Protein AF-A0A7X7BN15-F1 (afdb_monomer_lite)

Structure (mmCIF, N/CA/C/O backbone):
data_AF-A0A7X7BN15-F1
#
_entry.id   AF-A0A7X7BN15-F1
#
loop_
_atom_site.group_PDB
_atom_site.id
_atom_site.type_symbol
_atom_site.label_atom_id
_atom_site.label_alt_id
_atom_site.label_comp_id
_atom_site.label_asym_id
_atom_site.label_entity_id
_atom_site.label_seq_id
_atom_site.pdbx_PDB_ins_code
_atom_site.Cartn_x
_atom_site.Cartn_y
_atom_site.Cartn_z
_atom_site.occupancy
_atom_site.B_iso_or_equiv
_atom_site.auth_seq_id
_atom_site.auth_comp_id
_atom_site.auth_asym_id
_atom_site.auth_atom_id
_atom_site.pdbx_PDB_model_num
ATOM 1 N N . VAL A 1 1 ? 0.121 -0.395 -8.468 1.00 77.00 1 VAL A N 1
ATOM 2 C CA . VAL A 1 1 ? 1.386 -0.001 -7.807 1.00 77.00 1 VAL A CA 1
ATOM 3 C C . VAL A 1 1 ? 2.524 -0.749 -8.458 1.00 77.00 1 VAL A C 1
ATOM 5 O O . VAL A 1 1 ? 2.478 -1.973 -8.524 1.00 77.00 1 VAL A O 1
ATOM 8 N N . LEU A 1 2 ? 3.497 -0.001 -8.968 1.00 77.69 2 LEU A N 1
ATOM 9 C CA . LEU A 1 2 ? 4.679 -0.522 -9.644 1.00 77.69 2 LEU A CA 1
ATOM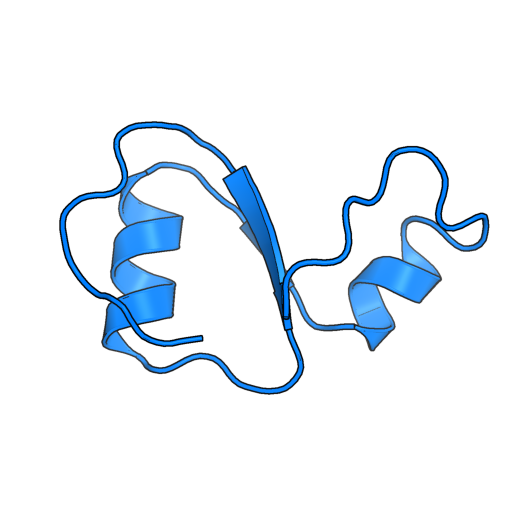 10 C C . LEU A 1 2 ? 5.905 -0.226 -8.780 1.00 77.69 2 LEU A C 1
ATOM 12 O O . LEU A 1 2 ? 6.001 0.843 -8.179 1.00 77.69 2 LEU A O 1
ATOM 16 N N . ALA A 1 3 ? 6.833 -1.174 -8.717 1.00 73.38 3 ALA A N 1
ATOM 17 C CA . ALA A 1 3 ? 8.086 -1.013 -7.996 1.00 73.38 3 ALA A CA 1
ATOM 18 C C . ALA A 1 3 ? 9.111 -0.280 -8.869 1.00 73.38 3 ALA A C 1
ATOM 20 O O . ALA A 1 3 ? 9.841 -0.909 -9.632 1.00 73.38 3 ALA A O 1
ATOM 21 N N . ALA A 1 4 ? 9.212 1.040 -8.723 1.00 69.88 4 ALA A N 1
ATOM 22 C CA . ALA A 1 4 ? 10.280 1.834 -9.325 1.00 69.88 4 ALA A CA 1
ATOM 23 C C . ALA A 1 4 ? 11.202 2.375 -8.220 1.00 69.88 4 ALA A C 1
ATOM 25 O O . ALA A 1 4 ? 10.760 3.129 -7.359 1.00 69.88 4 ALA A O 1
ATOM 26 N N . GLY A 1 5 ? 12.475 1.968 -8.225 1.00 73.38 5 GLY A N 1
ATOM 27 C CA . GLY A 1 5 ? 13.464 2.397 -7.224 1.00 73.38 5 GLY A CA 1
ATOM 28 C C . GLY A 1 5 ? 13.492 1.559 -5.939 1.00 73.38 5 GLY A C 1
ATOM 29 O O . GLY A 1 5 ? 13.000 0.429 -5.916 1.00 73.38 5 GLY A O 1
ATOM 30 N N . VAL A 1 6 ? 14.124 2.091 -4.892 1.00 74.38 6 VAL A N 1
ATOM 31 C CA . VAL A 1 6 ? 14.309 1.437 -3.584 1.00 74.38 6 VAL A CA 1
ATOM 32 C C . VAL A 1 6 ? 13.421 2.132 -2.558 1.00 74.38 6 VAL A C 1
ATOM 34 O O . VAL A 1 6 ? 13.403 3.361 -2.492 1.00 74.38 6 VAL A O 1
ATOM 37 N N . ILE A 1 7 ? 12.686 1.355 -1.762 1.00 74.56 7 ILE A N 1
ATOM 38 C CA . ILE A 1 7 ? 11.872 1.877 -0.665 1.00 74.56 7 ILE A CA 1
ATOM 39 C C . ILE A 1 7 ? 12.643 1.624 0.642 1.00 74.56 7 ILE A C 1
ATOM 41 O O . ILE A 1 7 ? 12.965 0.490 0.972 1.00 74.56 7 ILE A O 1
ATOM 45 N N . GLY A 1 8 ? 13.047 2.694 1.331 1.00 71.44 8 GLY A N 1
ATOM 46 C CA . GLY A 1 8 ? 13.877 2.613 2.547 1.00 71.44 8 GLY A CA 1
ATOM 47 C C . GLY A 1 8 ? 13.091 2.734 3.855 1.00 71.44 8 GLY A C 1
ATOM 48 O O . GLY A 1 8 ? 13.666 2.621 4.934 1.00 71.44 8 GLY A O 1
ATOM 49 N N . THR A 1 9 ? 11.784 2.982 3.763 1.00 75.75 9 THR A N 1
ATOM 50 C CA . THR A 1 9 ? 10.918 3.275 4.909 1.00 75.75 9 THR A CA 1
ATOM 51 C C . THR A 1 9 ? 9.757 2.296 4.934 1.00 75.75 9 THR A C 1
ATOM 53 O O . THR A 1 9 ? 9.149 2.030 3.896 1.00 75.75 9 THR A O 1
ATOM 56 N N . SER A 1 10 ? 9.405 1.813 6.124 1.00 80.44 10 SER A N 1
ATOM 57 C CA . SER A 1 10 ? 8.206 1.009 6.328 1.00 80.44 10 SER A CA 1
ATOM 58 C C . SER A 1 10 ? 6.959 1.857 6.092 1.00 80.44 10 SER A C 1
ATOM 60 O O . SER A 1 10 ? 6.649 2.791 6.833 1.00 80.44 10 SER A O 1
ATOM 62 N N . VAL A 1 11 ? 6.235 1.538 5.023 1.00 83.00 11 VAL A N 1
ATOM 63 C CA . VAL A 1 11 ? 4.977 2.197 4.668 1.00 83.00 11 VAL A CA 1
ATOM 64 C C . VAL A 1 11 ? 3.881 1.164 4.469 1.00 83.00 11 VAL A C 1
ATOM 66 O O . VAL A 1 11 ? 4.097 0.105 3.885 1.00 83.00 11 VAL A O 1
ATOM 69 N N . SER A 1 12 ? 2.691 1.482 4.967 1.00 84.56 12 SER A N 1
ATOM 70 C CA . SER A 1 12 ? 1.491 0.695 4.707 1.00 84.56 12 SER A CA 1
ATOM 71 C C . SER A 1 12 ? 0.819 1.252 3.457 1.00 84.56 12 SER A C 1
ATOM 73 O O . SER A 1 12 ? 0.451 2.429 3.428 1.00 84.56 12 SER A O 1
ATOM 75 N N . VAL A 1 13 ? 0.707 0.439 2.410 1.00 85.75 13 VAL A N 1
ATOM 76 C CA . VAL A 1 13 ? 0.173 0.851 1.111 1.00 85.75 13 VAL A CA 1
ATOM 77 C C . VAL A 1 13 ? -1.083 0.048 0.820 1.00 85.75 13 VAL A C 1
ATOM 79 O O . VAL A 1 13 ? -1.058 -1.182 0.826 1.00 85.75 13 VAL A O 1
ATOM 82 N N . ALA A 1 14 ? -2.166 0.758 0.516 1.00 86.19 14 ALA A N 1
ATOM 83 C CA . ALA A 1 14 ? -3.412 0.17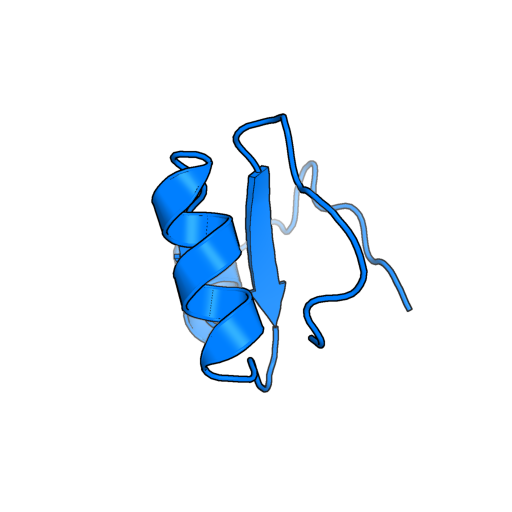3 0.051 1.00 86.19 14 ALA A CA 1
ATOM 84 C C . ALA A 1 14 ? -3.621 0.488 -1.433 1.00 86.19 14 ALA A C 1
ATOM 86 O O . ALA A 1 14 ? -3.561 1.655 -1.823 1.00 86.19 14 ALA A O 1
ATOM 87 N N . ALA A 1 15 ? -3.866 -0.520 -2.270 1.00 86.25 15 ALA A N 1
ATOM 88 C CA . ALA A 1 15 ? -4.155 -0.305 -3.689 1.00 86.25 15 ALA A CA 1
ATOM 89 C C . ALA A 1 15 ? -5.025 -1.415 -4.289 1.00 86.25 15 ALA A C 1
ATOM 91 O O . ALA A 1 15 ? -5.129 -2.502 -3.731 1.00 86.25 15 ALA A O 1
ATOM 92 N N . LEU A 1 16 ? -5.620 -1.131 -5.456 1.00 84.12 16 LEU A N 1
ATOM 93 C CA . LEU A 1 16 ? -6.410 -2.102 -6.225 1.00 84.12 16 LEU A CA 1
ATOM 94 C C . LEU A 1 16 ? -5.552 -3.254 -6.750 1.00 84.12 16 LEU A C 1
ATOM 96 O O . LEU A 1 16 ? -5.941 -4.407 -6.652 1.00 84.12 16 LEU A O 1
ATOM 100 N N . ASN A 1 17 ? -4.381 -2.932 -7.303 1.00 82.62 17 ASN A N 1
ATOM 101 C CA . ASN A 1 17 ? -3.459 -3.914 -7.857 1.00 82.62 17 ASN A CA 1
ATOM 102 C C . ASN A 1 17 ? -2.015 -3.559 -7.510 1.00 82.62 17 ASN A C 1
ATOM 104 O O . ASN A 1 17 ? -1.569 -2.414 -7.672 1.00 82.62 17 ASN A O 1
ATOM 108 N N . PHE A 1 18 ? -1.271 -4.575 -7.091 1.00 85.12 18 PHE A N 1
ATOM 109 C CA . PHE A 1 18 ? 0.167 -4.520 -6.878 1.00 85.12 18 PHE A CA 1
ATOM 110 C C . PHE A 1 18 ? 0.839 -5.466 -7.859 1.00 85.12 18 PHE A C 1
ATOM 112 O O . PHE A 1 18 ? 0.370 -6.583 -8.053 1.00 85.12 18 PHE A O 1
ATOM 119 N N . SER A 1 19 ? 1.944 -5.026 -8.448 1.00 87.75 19 SER A N 1
ATOM 120 C CA . SER A 1 19 ? 2.851 -5.937 -9.142 1.00 87.75 19 SER A CA 1
ATOM 121 C C . SER A 1 19 ? 3.625 -6.783 -8.132 1.00 87.75 19 SER A C 1
ATOM 123 O O . SER A 1 19 ? 3.873 -6.326 -7.013 1.00 87.75 19 SER A O 1
ATOM 125 N N . ASP A 1 20 ? 4.074 -7.969 -8.536 1.00 86.62 20 ASP A N 1
ATOM 126 C CA . ASP A 1 20 ? 4.829 -8.873 -7.655 1.00 86.62 20 ASP A CA 1
ATOM 127 C C . ASP A 1 20 ? 6.096 -8.205 -7.108 1.00 86.62 20 ASP A C 1
ATOM 129 O O . ASP A 1 20 ? 6.293 -8.148 -5.896 1.00 86.62 20 ASP A O 1
ATOM 133 N N . ALA A 1 21 ? 6.853 -7.526 -7.976 1.00 86.81 21 ALA A N 1
ATOM 134 C CA . ALA A 1 21 ? 8.018 -6.732 -7.579 1.00 86.81 21 ALA A CA 1
ATOM 135 C C . ALA A 1 21 ? 7.689 -5.601 -6.580 1.00 86.81 21 ALA A C 1
ATOM 137 O O . ALA A 1 21 ? 8.543 -5.184 -5.801 1.00 86.81 21 ALA A O 1
ATOM 138 N N . ALA A 1 22 ? 6.463 -5.062 -6.607 1.00 85.31 22 ALA A N 1
ATOM 139 C CA . ALA A 1 22 ? 6.030 -4.040 -5.654 1.00 85.31 22 ALA A CA 1
ATOM 140 C C . ALA A 1 22 ? 5.720 -4.643 -4.288 1.00 85.31 22 ALA A C 1
ATOM 142 O O . ALA A 1 22 ? 6.121 -4.071 -3.279 1.00 85.31 22 ALA A O 1
ATOM 143 N N . ARG A 1 23 ? 5.049 -5.800 -4.251 1.00 85.56 23 ARG A N 1
ATOM 144 C CA . ARG A 1 23 ? 4.790 -6.523 -2.999 1.00 85.56 23 ARG A CA 1
ATOM 145 C C . ARG A 1 23 ? 6.094 -6.901 -2.317 1.00 85.56 23 ARG A C 1
ATOM 147 O O . ARG A 1 23 ? 6.262 -6.599 -1.143 1.00 85.56 23 ARG A O 1
ATOM 154 N N . GLU A 1 24 ? 7.026 -7.463 -3.077 1.00 86.31 24 GLU A N 1
ATOM 155 C CA . GLU A 1 24 ? 8.317 -7.915 -2.564 1.00 86.31 24 GLU A CA 1
ATOM 156 C C . GLU A 1 24 ? 9.106 -6.765 -1.923 1.00 86.31 24 GLU A C 1
ATOM 158 O O . GLU A 1 24 ? 9.473 -6.858 -0.754 1.00 86.31 24 GLU A O 1
ATOM 163 N N . LYS A 1 25 ? 9.233 -5.620 -2.611 1.00 84.19 25 LYS A N 1
ATOM 164 C CA . LYS A 1 25 ? 9.903 -4.431 -2.050 1.00 84.19 25 LYS A CA 1
ATOM 165 C C . LYS A 1 25 ? 9.202 -3.845 -0.827 1.00 84.19 25 LYS A C 1
ATOM 167 O O . LYS A 1 25 ? 9.866 -3.353 0.083 1.00 84.19 25 LYS A O 1
ATOM 172 N N . ILE A 1 26 ? 7.868 -3.856 -0.797 1.00 84.62 26 ILE A N 1
ATOM 173 C CA . ILE A 1 26 ? 7.109 -3.363 0.360 1.00 84.62 26 ILE A CA 1
ATOM 174 C C . ILE A 1 26 ? 7.343 -4.287 1.559 1.00 84.62 26 ILE A C 1
ATOM 176 O O . ILE A 1 26 ? 7.608 -3.796 2.654 1.00 84.62 26 ILE A O 1
ATOM 180 N N . THR A 1 27 ? 7.303 -5.606 1.360 1.00 83.94 27 THR A N 1
ATOM 181 C CA . THR A 1 27 ? 7.585 -6.591 2.413 1.00 83.94 27 THR A CA 1
ATOM 182 C C . THR A 1 27 ? 9.033 -6.506 2.898 1.00 83.94 27 THR A C 1
ATOM 184 O O . THR A 1 27 ? 9.269 -6.527 4.106 1.00 83.94 27 THR A O 1
ATOM 187 N N . GLU A 1 28 ? 9.994 -6.325 1.989 1.00 85.75 28 GLU A N 1
ATOM 188 C CA . GLU A 1 28 ? 11.415 -6.145 2.308 1.00 85.75 28 GLU A CA 1
ATOM 189 C C . GLU A 1 28 ? 11.648 -4.916 3.201 1.00 85.75 28 GLU A C 1
ATOM 191 O O . GLU A 1 28 ? 12.370 -4.981 4.197 1.00 85.75 28 GLU A O 1
ATOM 196 N N . ALA A 1 29 ? 10.943 -3.817 2.932 1.00 84.38 29 ALA A N 1
ATOM 197 C CA . ALA A 1 29 ? 10.992 -2.607 3.748 1.00 84.38 29 ALA A CA 1
ATOM 198 C C . ALA A 1 29 ? 10.141 -2.660 5.029 1.00 84.38 29 ALA A C 1
ATOM 200 O O . ALA A 1 29 ? 9.927 -1.625 5.665 1.00 84.38 29 ALA A O 1
ATOM 201 N N . LYS A 1 30 ? 9.638 -3.839 5.427 1.00 82.44 30 LYS A N 1
ATOM 202 C CA . LYS A 1 30 ? 8.718 -4.026 6.568 1.00 82.44 30 LYS A CA 1
ATOM 203 C C . LYS A 1 30 ? 7.445 -3.176 6.460 1.00 82.44 30 LYS A C 1
ATOM 205 O O . LYS A 1 30 ? 6.891 -2.731 7.466 1.00 82.44 30 LYS A O 1
ATOM 210 N N . GLY A 1 31 ? 7.015 -2.905 5.235 1.00 84.19 31 GLY A N 1
ATOM 211 C CA . GLY A 1 31 ? 5.733 -2.297 4.920 1.00 84.19 31 GLY A CA 1
AT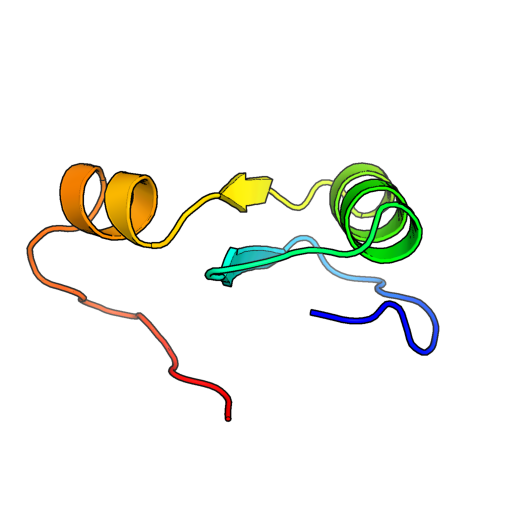OM 212 C C . GLY A 1 31 ? 4.627 -3.342 4.799 1.00 84.19 31 GLY A C 1
ATOM 213 O O . GLY A 1 31 ? 4.879 -4.540 4.665 1.00 84.19 31 GLY A O 1
ATOM 214 N N . THR A 1 32 ? 3.384 -2.872 4.809 1.00 86.00 32 THR A N 1
ATOM 215 C CA . THR A 1 32 ? 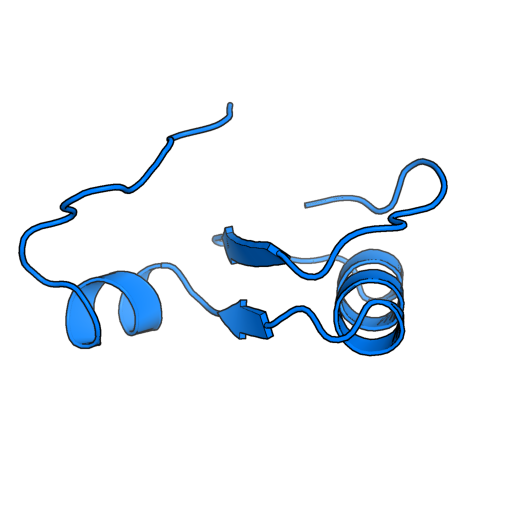2.202 -3.732 4.685 1.00 86.00 32 THR A CA 1
ATOM 216 C C . THR A 1 32 ? 1.513 -3.442 3.361 1.00 86.00 32 THR A C 1
ATOM 218 O O . THR A 1 32 ? 1.180 -2.293 3.071 1.00 86.00 32 THR A O 1
ATOM 221 N N . CYS A 1 33 ? 1.290 -4.479 2.557 1.00 85.75 33 CYS A N 1
ATOM 222 C CA . CYS A 1 33 ? 0.465 -4.390 1.355 1.00 85.75 33 CYS A CA 1
ATOM 223 C C . CYS A 1 33 ? -0.955 -4.803 1.736 1.00 85.75 33 CYS A C 1
ATOM 225 O O . CYS A 1 33 ? -1.141 -5.913 2.228 1.00 85.75 33 CYS A O 1
ATOM 227 N N . MET A 1 34 ? -1.938 -3.946 1.498 1.00 88.56 34 MET A N 1
ATOM 228 C CA . MET A 1 34 ? -3.346 -4.259 1.743 1.00 88.56 34 MET A CA 1
ATOM 229 C C . MET A 1 34 ? -4.210 -3.815 0.567 1.00 88.56 34 MET A C 1
ATOM 231 O O . MET A 1 34 ? -3.802 -3.011 -0.276 1.00 88.56 34 MET A O 1
ATOM 235 N N . THR A 1 35 ? -5.405 -4.368 0.474 1.00 87.69 35 THR A N 1
ATOM 236 C CA . THR A 1 35 ? -6.400 -3.935 -0.507 1.00 87.69 35 THR A CA 1
ATOM 237 C C . THR A 1 35 ? -7.145 -2.700 -0.008 1.00 87.69 35 THR A C 1
ATOM 239 O O . THR A 1 35 ? -7.105 -2.345 1.173 1.00 87.69 35 THR A O 1
ATOM 242 N N . ILE A 1 36 ? -7.838 -2.011 -0.916 1.00 84.94 36 ILE A N 1
ATOM 243 C CA . ILE A 1 36 ? -8.705 -0.888 -0.528 1.00 84.94 36 ILE A CA 1
ATOM 244 C C . ILE A 1 36 ? -9.824 -1.375 0.404 1.00 84.94 36 ILE A C 1
ATOM 246 O O . ILE A 1 36 ? -10.183 -0.671 1.341 1.00 84.94 36 ILE A O 1
ATOM 250 N N . GLU A 1 37 ? -10.330 -2.587 0.191 1.00 85.38 37 GLU A N 1
ATOM 251 C CA . GLU A 1 37 ? -11.368 -3.203 1.022 1.00 85.38 37 GLU A CA 1
ATOM 252 C C . GLU A 1 37 ? -10.886 -3.411 2.462 1.00 85.38 37 GLU A C 1
ATOM 254 O O . GLU A 1 37 ? -11.545 -2.979 3.407 1.00 85.38 37 GLU A O 1
ATOM 259 N N . GLU A 1 38 ? -9.691 -3.982 2.635 1.00 85.81 38 GLU A N 1
ATOM 260 C CA . GLU A 1 38 ? -9.065 -4.146 3.950 1.00 85.81 38 GLU A CA 1
ATOM 261 C C . GLU A 1 38 ? -8.756 -2.803 4.612 1.00 85.81 38 GLU A C 1
ATOM 263 O O . GLU A 1 38 ? -8.943 -2.661 5.819 1.00 85.81 38 GLU A O 1
ATOM 268 N N . LEU A 1 39 ? -8.336 -1.792 3.840 1.00 85.56 39 LEU A N 1
ATOM 269 C CA . LEU A 1 39 ? -8.128 -0.444 4.368 1.00 85.56 39 LEU A CA 1
ATOM 270 C C . LEU A 1 39 ? -9.435 0.153 4.903 1.00 85.56 39 LEU A C 1
ATOM 272 O O . LEU A 1 39 ? -9.427 0.771 5.965 1.00 85.56 39 LEU A O 1
ATOM 276 N N . VAL A 1 40 ? -10.549 -0.020 4.187 1.00 85.38 40 VAL A N 1
ATOM 277 C CA . VAL A 1 40 ? -11.867 0.475 4.612 1.00 85.38 40 VAL A CA 1
ATOM 278 C C . VAL A 1 40 ? -12.367 -0.294 5.835 1.00 85.38 40 VAL A C 1
ATOM 280 O O . VAL A 1 40 ? -12.909 0.319 6.753 1.00 85.38 40 VAL A O 1
ATOM 283 N N . ALA A 1 41 ? -12.139 -1.607 5.898 1.00 86.56 41 ALA A N 1
ATOM 284 C CA . ALA A 1 41 ? -12.482 -2.419 7.063 1.00 86.56 41 ALA A CA 1
ATOM 285 C C . ALA A 1 41 ? -11.651 -2.039 8.304 1.00 86.56 41 ALA A C 1
ATOM 287 O O . ALA A 1 41 ? -12.192 -1.917 9.402 1.00 86.56 41 ALA A O 1
ATOM 288 N N . ALA A 1 42 ? -10.346 -1.811 8.133 1.00 84.06 42 ALA A N 1
ATOM 289 C CA . ALA A 1 42 ? -9.436 -1.444 9.216 1.00 84.06 42 ALA A CA 1
ATOM 290 C C . ALA A 1 42 ? -9.577 0.026 9.646 1.00 84.06 42 ALA A C 1
ATOM 292 O O . ALA A 1 42 ? -9.399 0.356 10.819 1.00 84.06 42 ALA A O 1
ATOM 293 N N . ASN A 1 43 ? -9.884 0.925 8.709 1.00 82.56 43 ASN A N 1
ATOM 294 C CA . ASN A 1 43 ? -10.026 2.357 8.954 1.00 82.56 43 ASN A CA 1
ATOM 295 C C . ASN A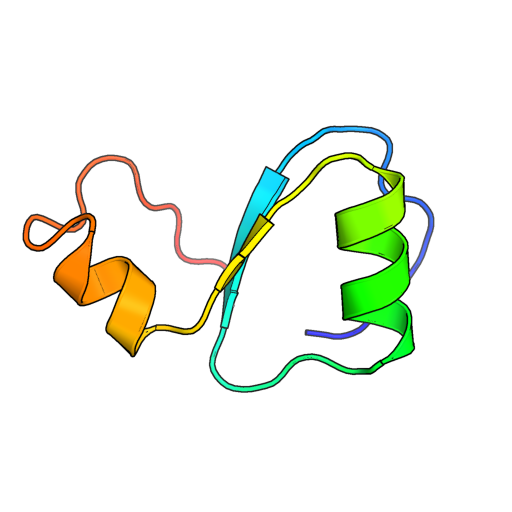 1 43 ? -11.254 2.930 8.218 1.00 82.56 43 ASN A C 1
ATOM 297 O O . ASN A 1 43 ? -11.112 3.683 7.248 1.00 82.56 43 ASN A O 1
ATOM 301 N N . PRO A 1 44 ? -12.472 2.655 8.718 1.0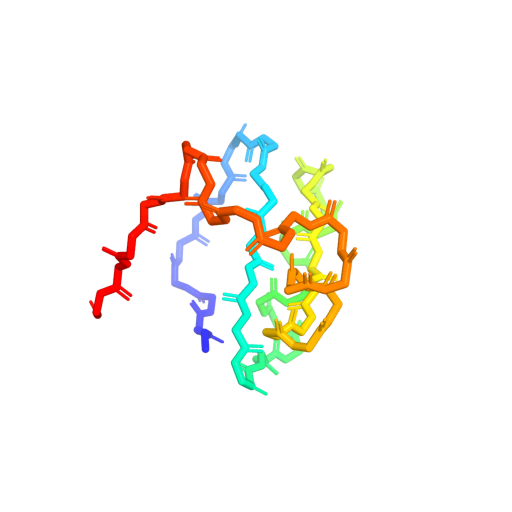0 78.62 44 PRO A N 1
ATOM 302 C CA . PRO A 1 44 ? -13.722 3.075 8.077 1.00 78.62 44 PRO A CA 1
ATOM 303 C C . PRO A 1 44 ? -13.908 4.597 8.036 1.00 78.62 44 PRO A C 1
ATOM 305 O O . PRO A 1 44 ? -14.693 5.108 7.243 1.00 78.62 44 PRO A O 1
ATOM 308 N N . LYS A 1 45 ? -13.173 5.349 8.868 1.00 81.19 45 LYS A N 1
ATOM 309 C CA . LYS A 1 45 ? -13.184 6.820 8.867 1.00 81.19 45 LYS A CA 1
ATOM 310 C C . LYS A 1 45 ? -12.209 7.436 7.860 1.00 81.19 45 LYS A C 1
ATOM 312 O O . LYS A 1 45 ? -12.158 8.662 7.773 1.00 81.19 45 LYS A O 1
ATOM 317 N N . GLY A 1 46 ? -11.378 6.638 7.176 1.00 75.75 46 GLY A N 1
ATOM 318 C CA . GLY A 1 46 ? -10.364 7.129 6.232 1.00 75.75 46 GLY A CA 1
ATOM 319 C C . GLY A 1 46 ? -9.417 8.178 6.829 1.00 75.75 46 GLY A C 1
ATOM 320 O O . GLY A 1 46 ? -8.845 9.001 6.116 1.00 75.75 46 GLY A O 1
ATOM 321 N N . SER A 1 47 ? -9.279 8.207 8.157 1.00 75.81 47 SER A N 1
ATOM 322 C CA . SER A 1 47 ? -8.568 9.276 8.854 1.00 75.81 47 SER A CA 1
ATOM 323 C C . SER A 1 47 ? -7.062 9.034 8.783 1.00 75.81 47 SER A C 1
ATOM 325 O O . SER A 1 47 ? -6.609 7.914 9.013 1.00 75.81 47 SER A O 1
ATOM 327 N N . ARG A 1 48 ? -6.289 10.088 8.480 1.00 82.00 48 ARG A N 1
ATOM 328 C CA . ARG A 1 48 ? -4.833 10.038 8.210 1.00 82.00 48 ARG A CA 1
ATOM 329 C C . ARG A 1 48 ? -4.432 9.194 6.990 1.00 82.00 48 ARG A C 1
ATOM 331 O O . ARG A 1 48 ? -3.297 8.733 6.916 1.00 82.00 48 ARG A O 1
ATOM 338 N N . VAL A 1 49 ? -5.328 9.020 6.019 1.00 81.94 49 VAL A N 1
ATOM 339 C CA . VAL A 1 49 ? -4.988 8.409 4.727 1.00 81.94 49 VAL A CA 1
ATOM 340 C C . VAL A 1 49 ? -4.557 9.502 3.753 1.00 81.94 49 VAL A C 1
ATOM 342 O O . VAL A 1 49 ? -5.210 10.539 3.641 1.00 81.94 49 VAL A O 1
ATOM 345 N N . ARG A 1 50 ? -3.453 9.278 3.038 1.00 81.81 50 ARG A N 1
ATOM 346 C CA . ARG A 1 50 ? -2.992 10.165 1.967 1.00 81.81 50 ARG A CA 1
ATOM 347 C C . ARG A 1 50 ? -3.216 9.479 0.629 1.00 81.81 50 ARG A C 1
ATOM 349 O O . ARG A 1 50 ? -2.582 8.470 0.339 1.00 81.81 50 ARG A O 1
ATOM 356 N N . ILE A 1 51 ? -4.131 10.027 -0.165 1.00 83.62 51 ILE A N 1
ATOM 357 C CA . ILE A 1 51 ? -4.415 9.514 -1.504 1.00 83.62 51 ILE A CA 1
ATOM 358 C C . ILE A 1 51 ? -3.304 9.993 -2.435 1.00 83.62 51 ILE A C 1
ATOM 360 O O . ILE A 1 51 ? -3.033 11.190 -2.538 1.00 83.62 51 ILE A O 1
ATOM 364 N N . LEU A 1 52 ? -2.652 9.038 -3.084 1.00 78.00 52 LEU A N 1
ATOM 365 C CA . LEU A 1 52 ? -1.637 9.256 -4.104 1.00 78.00 52 LEU A CA 1
ATOM 366 C C . LEU A 1 52 ? -2.235 8.756 -5.423 1.00 78.00 52 LEU A C 1
ATOM 368 O O . LEU A 1 52 ? -2.802 7.663 -5.454 1.00 78.00 52 LEU A O 1
ATOM 372 N N . ARG A 1 53 ? -2.175 9.586 -6.465 1.00 74.75 53 ARG A N 1
ATOM 373 C CA . ARG A 1 53 ? -2.611 9.240 -7.822 1.00 74.75 53 ARG A CA 1
ATOM 374 C C . ARG A 1 53 ? -1.411 8.796 -8.643 1.00 74.75 53 ARG A C 1
ATOM 376 O O . ARG A 1 53 ? -0.355 9.447 -8.497 1.00 74.75 53 ARG A O 1
#

Secondary structure (DSSP, 8-state):
----S---S--EEE-S---HHHHHHHHHTT-EEE-HHHHHHH-TT-TT-----

Sequence (53 aa):
VLAAGVIGTSVSVAALNFSDAAREKITEAKGTCMTIEELVAANPKGSRVRILR

Radius of gyration: 11.14 Å; chains: 1; bounding box: 28×19×19 Å

pLDDT: mean 82.17, std 4.73, range [69.88, 88.56]

Foldseek 3Di:
DEDDDADQAAEEDEDQDDDPNRCVRNVVNVHHYHYPVVVCVVCVPCPPPDDDD